Protein AF-A0A7J7C5V8-F1 (afdb_monomer)

Nearest PDB structures (foldseek):
  1m3s-assembly1_B  TM=8.294E-01  e=4.395E-04  Bacillus subtilis
  1m3s-assembly1_A  TM=8.318E-01  e=7.426E-04  Bacillus subtilis
  1viv-assembly1_A  TM=8.324E-01  e=2.120E-03  Bacillus subtilis
  1vim-assembly1_B  TM=8.222E-01  e=6.464E-03  Archaeoglobus fulgidus
  1jeo-assembly1_A  TM=8.105E-01  e=8.403E-03  Methanocaldococcus jannaschii

Mean predicted aligned error: 7.91 Å

Radius of gyration: 16.14 Å; Cα contacts (8 Å, |Δi|>4): 97; chains: 1; bounding box: 29×34×44 Å

Sequence (103 aa):
MRLAHLGISTHFVFDITTSPITSTDLLIALAGPGGFSTVDAICSMARSRGARVLVLTAQPETGTMADDEGTTGEKKSRPLMSMGSLYEGAMFVLFEVVVYQLV

Organism: Tripterygium wilfordii (NCBI:txid458696)

Secondary structure (DSSP, 8-state):
-HHHHTT-----TT-TTPPPP-TT-EEEEE-TTS--HHHHHHHHHHHHTT-EEEEE-S-SS--S---SS--SSS-----SSSTTHHHHHHHHHHHHHHHHHT-

Foldseek 3Di:
DLCVVVVHDDDDVPDPPDDDAALDAEAEAEDAQQEDPVVVVVQVVNVVRNHHYHYDYVHNPRNDPPDPPDDDDDPDDDPPDPDCVVVVVVVVVVVVVVSVVVD

Structure (mmCIF, N/CA/C/O backbone):
data_AF-A0A7J7C5V8-F1
#
_entry.id   AF-A0A7J7C5V8-F1
#
loop_
_atom_site.group_PDB
_atom_site.id
_atom_site.type_symbol
_atom_site.label_atom_id
_atom_site.label_alt_id
_atom_site.label_comp_id
_atom_site.label_asym_id
_atom_site.label_entity_id
_atom_site.label_seq_id
_atom_site.pdbx_PDB_ins_code
_atom_site.Cartn_x
_atom_site.Cartn_y
_atom_site.Cartn_z
_atom_site.occupancy
_atom_site.B_iso_or_equiv
_atom_site.auth_seq_id
_atom_site.auth_comp_id
_atom_site.auth_asym_id
_atom_site.auth_atom_id
_atom_site.pdbx_PDB_model_num
ATOM 1 N N . MET A 1 1 ? 3.250 11.491 3.780 1.00 70.31 1 MET A N 1
ATOM 2 C CA . MET A 1 1 ? 2.964 12.791 4.432 1.00 70.31 1 MET A CA 1
ATOM 3 C C . MET A 1 1 ? 1.934 13.658 3.702 1.00 70.31 1 MET A C 1
ATOM 5 O O . MET A 1 1 ? 1.271 14.436 4.368 1.00 70.31 1 MET A O 1
ATOM 9 N N . ARG A 1 2 ? 1.725 13.532 2.379 1.00 92.38 2 ARG A N 1
ATOM 10 C CA . ARG A 1 2 ? 0.709 14.335 1.660 1.00 92.38 2 ARG A CA 1
ATOM 11 C C . ARG A 1 2 ? -0.719 14.118 2.180 1.00 92.38 2 ARG A C 1
ATOM 13 O O . ARG A 1 2 ? -1.422 15.087 2.415 1.00 92.38 2 ARG A O 1
ATOM 20 N N . LEU A 1 3 ? -1.096 12.870 2.458 1.00 92.94 3 LEU A N 1
ATOM 21 C CA . LEU A 1 3 ? -2.394 12.543 3.064 1.00 92.94 3 LEU A CA 1
ATOM 22 C C . LEU A 1 3 ? -2.554 13.141 4.476 1.00 92.94 3 LEU A C 1
ATOM 24 O O . LEU A 1 3 ? -3.607 13.686 4.787 1.00 92.94 3 LEU A O 1
ATOM 28 N N . ALA A 1 4 ? -1.493 13.137 5.291 1.0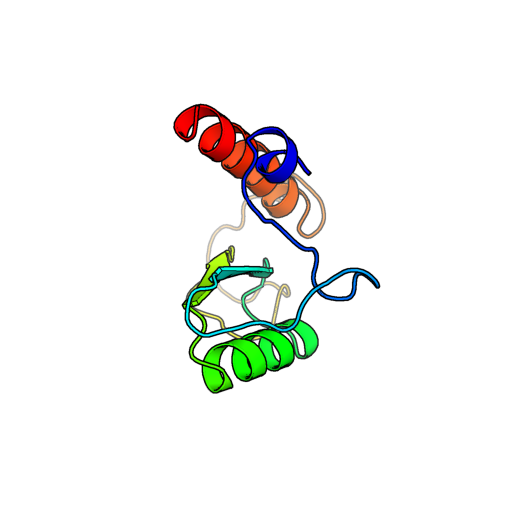0 92.38 4 ALA A N 1
ATOM 29 C CA . ALA A 1 4 ? -1.500 13.794 6.600 1.00 92.38 4 ALA A CA 1
ATOM 30 C C . ALA A 1 4 ? -1.709 15.317 6.491 1.00 92.38 4 ALA A C 1
ATOM 32 O O . ALA A 1 4 ? -2.417 15.895 7.309 1.00 92.38 4 ALA A O 1
ATOM 33 N N . HIS A 1 5 ? -1.162 15.970 5.457 1.00 93.94 5 HIS A N 1
ATOM 34 C CA . HIS A 1 5 ? -1.423 17.395 5.200 1.00 93.94 5 HIS A CA 1
ATOM 35 C C . HIS A 1 5 ? -2.890 17.682 4.834 1.00 93.94 5 HIS A C 1
ATOM 37 O O . HIS A 1 5 ? -3.346 18.801 5.037 1.00 93.94 5 HIS A O 1
ATOM 43 N N . LEU A 1 6 ? -3.630 16.686 4.334 1.00 93.56 6 LEU A N 1
ATOM 44 C CA . LEU A 1 6 ? -5.079 16.765 4.108 1.00 93.56 6 LEU A CA 1
ATOM 45 C C . LEU A 1 6 ? -5.902 16.469 5.377 1.00 93.56 6 LEU A C 1
ATOM 47 O O . LEU A 1 6 ? -7.125 16.402 5.315 1.00 93.56 6 LEU A O 1
ATOM 51 N N . GLY A 1 7 ? -5.255 16.250 6.526 1.00 94.00 7 GLY A N 1
ATOM 52 C CA . GLY A 1 7 ? -5.922 15.879 7.777 1.00 94.00 7 GLY A CA 1
ATOM 53 C C . GLY A 1 7 ? -6.356 14.411 7.848 1.00 94.00 7 GLY A C 1
ATOM 54 O O . GLY A 1 7 ? -7.049 14.024 8.787 1.00 94.00 7 GLY A O 1
ATOM 55 N N . ILE A 1 8 ? -5.949 13.576 6.887 1.00 93.62 8 ILE A N 1
ATOM 56 C CA . ILE A 1 8 ? -6.240 12.139 6.897 1.00 93.62 8 ILE A CA 1
ATOM 57 C C . ILE A 1 8 ? -5.273 11.447 7.867 1.00 93.62 8 ILE A C 1
ATOM 59 O O . ILE A 1 8 ? -4.058 11.636 7.783 1.00 93.62 8 ILE A O 1
ATOM 63 N N . SER A 1 9 ? -5.799 10.612 8.770 1.00 93.62 9 SER A N 1
ATOM 64 C CA . SER A 1 9 ? -4.982 9.790 9.675 1.00 93.62 9 SER A CA 1
ATOM 65 C C . SER A 1 9 ? -4.200 8.751 8.871 1.00 93.62 9 SER A C 1
ATOM 67 O O . SER A 1 9 ? -4.764 7.769 8.391 1.00 93.62 9 SER A O 1
ATOM 69 N N . THR A 1 10 ? -2.899 8.982 8.689 1.00 94.44 10 THR A N 1
ATOM 70 C CA . THR A 1 10 ? -2.019 8.101 7.912 1.00 94.44 10 THR A CA 1
ATOM 71 C C . THR A 1 10 ? -0.738 7.798 8.660 1.00 94.44 10 THR A C 1
ATOM 73 O O . THR A 1 10 ? -0.129 8.707 9.217 1.00 94.44 10 THR A O 1
ATOM 76 N N . HIS A 1 11 ? -0.306 6.541 8.596 1.00 95.00 11 HIS A N 1
ATOM 77 C CA . HIS A 1 11 ? 0.856 6.019 9.313 1.00 95.00 11 HIS A CA 1
ATOM 78 C C . HIS A 1 11 ? 1.760 5.249 8.349 1.00 95.00 11 HIS A C 1
ATOM 80 O O . HIS A 1 11 ? 1.280 4.690 7.360 1.00 95.00 11 HIS A O 1
ATOM 86 N N . PHE A 1 12 ? 3.062 5.210 8.629 1.00 94.00 12 PHE A N 1
ATOM 87 C CA . PHE A 1 12 ? 4.013 4.389 7.880 1.00 94.00 12 PHE A CA 1
ATOM 88 C C . PHE A 1 12 ? 4.274 3.094 8.630 1.00 94.00 12 PHE A C 1
ATOM 90 O O . PHE A 1 12 ? 4.669 3.123 9.787 1.00 94.00 12 PHE A O 1
ATOM 97 N N . VAL A 1 13 ? 4.107 1.949 7.968 1.00 93.19 13 VAL A N 1
ATOM 98 C CA . VAL A 1 13 ? 4.437 0.661 8.588 1.00 93.19 13 VAL A CA 1
ATOM 99 C C . VAL A 1 13 ? 5.888 0.694 9.086 1.00 93.19 13 VAL A C 1
ATOM 101 O O . VAL A 1 13 ? 6.782 1.091 8.344 1.00 93.19 13 VAL A O 1
ATOM 104 N N . PHE A 1 14 ? 6.090 0.278 10.341 1.00 92.44 14 PHE 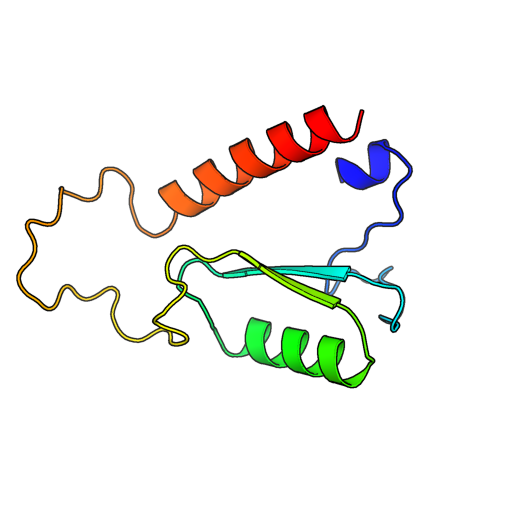A N 1
ATOM 105 C CA . PHE A 1 14 ? 7.355 0.328 11.093 1.00 92.44 14 PHE A CA 1
ATOM 106 C C . PHE A 1 14 ? 7.806 1.697 11.628 1.00 92.44 14 PHE A C 1
ATOM 108 O O . PHE A 1 14 ? 8.866 1.765 12.247 1.00 92.44 14 PHE A O 1
ATOM 115 N N . ASP A 1 15 ? 7.020 2.765 11.483 1.00 94.56 15 ASP A N 1
ATOM 116 C CA . ASP A 1 15 ? 7.290 4.006 12.217 1.00 94.56 15 ASP A CA 1
ATOM 117 C C . ASP A 1 15 ? 6.968 3.825 13.711 1.00 94.56 15 ASP A C 1
ATOM 119 O O . ASP A 1 15 ? 5.957 3.210 14.062 1.00 94.56 15 ASP A O 1
ATOM 123 N N . ILE A 1 16 ? 7.809 4.376 14.592 1.00 94.62 16 ILE A N 1
ATOM 124 C CA . ILE A 1 16 ? 7.687 4.251 16.055 1.00 94.62 16 ILE A CA 1
ATOM 125 C C . ILE A 1 16 ? 6.370 4.808 16.613 1.00 94.62 16 ILE A C 1
ATOM 127 O O . ILE A 1 16 ? 5.957 4.426 17.706 1.00 94.62 16 ILE A O 1
ATOM 131 N N . THR A 1 17 ? 5.719 5.712 15.879 1.00 93.31 17 THR A N 1
ATOM 132 C CA . THR A 1 17 ? 4.446 6.338 16.258 1.00 93.31 17 THR A CA 1
ATOM 133 C C . THR A 1 17 ? 3.224 5.605 15.702 1.00 93.31 17 THR A C 1
ATOM 135 O O . THR A 1 17 ? 2.088 5.966 16.017 1.00 93.31 17 THR A O 1
ATOM 138 N N . THR A 1 18 ? 3.434 4.560 14.897 1.00 93.88 18 THR A N 1
ATOM 139 C CA . THR A 1 18 ? 2.353 3.846 14.216 1.00 93.88 18 THR A CA 1
ATOM 140 C C . THR A 1 18 ? 1.461 3.121 15.205 1.00 93.88 18 THR A C 1
ATOM 142 O O . THR A 1 18 ? 1.888 2.217 15.926 1.00 93.88 18 THR A O 1
ATOM 145 N N . SER A 1 19 ? 0.185 3.495 15.198 1.00 91.25 19 SER A N 1
ATOM 146 C CA . SER A 1 19 ? -0.835 2.812 15.989 1.00 91.25 19 SER A CA 1
ATOM 147 C C . SER A 1 19 ? -1.139 1.410 15.434 1.00 91.25 19 SER A C 1
ATOM 149 O O . SER A 1 19 ? -0.943 1.159 14.242 1.00 91.25 19 SER A O 1
ATOM 151 N N . PRO A 1 20 ? -1.632 0.474 16.267 1.00 93.25 20 PRO A N 1
ATOM 152 C CA . PRO A 1 20 ? -2.016 -0.855 15.803 1.00 93.25 20 PRO A CA 1
ATOM 153 C C . PRO A 1 20 ? -3.111 -0.797 14.731 1.00 93.25 20 PRO A C 1
ATOM 155 O O . PRO A 1 20 ? -4.092 -0.080 14.895 1.00 93.25 20 PRO A O 1
ATOM 158 N N . ILE A 1 21 ? -2.973 -1.608 13.679 1.00 95.50 21 ILE A N 1
ATOM 159 C CA . ILE A 1 21 ? -3.970 -1.700 12.604 1.00 95.50 21 ILE A CA 1
ATOM 160 C C . ILE A 1 21 ? -5.258 -2.392 13.079 1.00 95.50 21 ILE A C 1
ATOM 162 O O . ILE A 1 21 ? -5.213 -3.370 13.839 1.00 95.50 21 ILE A O 1
ATOM 166 N N . THR A 1 22 ? -6.396 -1.891 12.608 1.00 95.44 22 THR A N 1
ATOM 167 C CA . THR A 1 22 ? -7.756 -2.327 12.944 1.00 95.44 22 THR A CA 1
ATOM 168 C C . THR A 1 22 ? -8.593 -2.594 11.686 1.00 95.44 22 THR A C 1
ATOM 170 O O . THR A 1 22 ? -8.168 -2.313 10.566 1.00 95.44 22 THR A O 1
ATOM 173 N N . SER A 1 23 ? -9.806 -3.130 11.846 1.00 96.00 23 SER A N 1
ATOM 174 C CA . SER A 1 23 ? -10.686 -3.479 10.721 1.00 96.00 23 SER A CA 1
ATOM 175 C C . SER A 1 23 ? -11.246 -2.283 9.945 1.00 96.00 23 SER A C 1
ATOM 177 O O . SER A 1 23 ? -11.716 -2.444 8.819 1.00 96.00 23 SER A O 1
ATOM 179 N N . THR A 1 24 ? -11.189 -1.076 10.509 1.00 95.75 24 THR A N 1
ATOM 180 C CA . THR A 1 24 ? -11.600 0.154 9.817 1.00 95.75 24 THR A CA 1
ATOM 181 C C . THR A 1 24 ? -10.516 0.704 8.894 1.00 95.75 24 THR A C 1
ATOM 183 O O . THR A 1 24 ? -10.798 1.555 8.046 1.00 95.75 24 THR A O 1
ATOM 186 N N . ASP A 1 25 ? -9.289 0.203 9.025 1.00 96.56 25 ASP A N 1
ATOM 187 C CA . ASP A 1 25 ? -8.122 0.767 8.366 1.00 96.56 25 ASP A CA 1
ATOM 188 C C . ASP A 1 25 ? -7.903 0.191 6.961 1.00 96.56 25 ASP A C 1
ATOM 190 O O . ASP A 1 25 ? -8.444 -0.850 6.566 1.00 96.56 25 ASP A O 1
ATOM 194 N N . LEU A 1 26 ? -7.085 0.907 6.190 1.00 95.62 26 LEU A N 1
ATOM 195 C CA . LEU A 1 26 ? -6.592 0.490 4.884 1.00 95.62 26 LEU A CA 1
ATOM 196 C C . LEU A 1 26 ? -5.062 0.441 4.922 1.00 95.62 26 LEU A C 1
ATOM 198 O O . LEU A 1 26 ? -4.408 1.462 5.123 1.00 95.62 26 LEU A O 1
ATOM 202 N N . LEU A 1 27 ? -4.497 -0.737 4.664 1.00 95.50 27 LEU A N 1
ATOM 203 C CA . LEU A 1 27 ? -3.083 -0.902 4.351 1.00 95.50 27 LEU A CA 1
ATOM 204 C C . LEU A 1 27 ? -2.878 -0.725 2.843 1.00 95.50 27 LEU A C 1
ATOM 206 O O . LEU A 1 27 ? -3.486 -1.446 2.052 1.00 95.50 27 LEU A O 1
ATOM 210 N N . ILE A 1 28 ? -1.984 0.183 2.457 1.00 93.88 28 ILE A N 1
ATOM 211 C CA . ILE A 1 28 ? -1.526 0.341 1.072 1.00 93.88 28 ILE A CA 1
ATOM 212 C C . ILE A 1 28 ? -0.084 -0.159 0.993 1.00 93.88 28 ILE A C 1
ATOM 214 O O . ILE A 1 28 ? 0.797 0.394 1.650 1.00 93.88 28 ILE A O 1
ATOM 218 N N . ALA A 1 29 ? 0.155 -1.198 0.197 1.00 92.69 29 ALA A N 1
ATOM 219 C CA . ALA A 1 29 ? 1.478 -1.754 -0.051 1.00 92.69 29 ALA A CA 1
ATOM 220 C C . ALA A 1 29 ? 1.868 -1.567 -1.521 1.00 92.69 29 ALA A C 1
ATOM 222 O O . ALA A 1 29 ? 1.063 -1.790 -2.425 1.00 92.69 29 ALA A O 1
ATOM 223 N N . LEU A 1 30 ? 3.117 -1.167 -1.755 1.00 89.88 30 LEU A N 1
ATOM 224 C CA . LEU A 1 30 ? 3.694 -1.042 -3.089 1.00 89.88 30 LEU A CA 1
ATOM 225 C C . LEU A 1 30 ? 4.669 -2.191 -3.297 1.00 89.88 30 LEU A C 1
ATOM 227 O O . LEU A 1 30 ? 5.672 -2.285 -2.592 1.00 89.88 30 LEU A O 1
ATOM 231 N N . ALA A 1 31 ? 4.387 -3.041 -4.274 1.00 89.50 31 ALA A N 1
ATOM 232 C CA . ALA A 1 31 ? 5.238 -4.166 -4.614 1.00 89.50 31 ALA A CA 1
ATOM 233 C C . ALA A 1 31 ? 5.298 -4.302 -6.135 1.00 89.50 31 ALA A C 1
ATOM 235 O O . ALA A 1 31 ? 4.462 -4.966 -6.739 1.00 89.50 31 ALA A O 1
ATOM 236 N N . GLY A 1 32 ? 6.304 -3.679 -6.759 1.00 83.06 32 GLY A N 1
ATOM 237 C CA . GLY A 1 32 ? 6.532 -3.757 -8.209 1.00 83.06 32 GLY A CA 1
ATOM 238 C C . GLY A 1 32 ? 6.399 -5.181 -8.776 1.00 83.06 32 GLY A C 1
ATOM 239 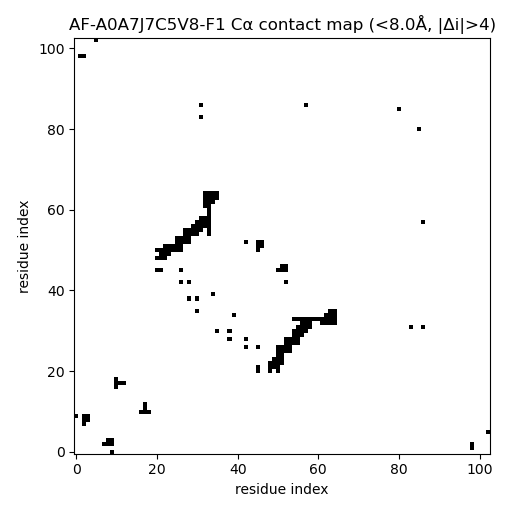O O . GLY A 1 32 ? 5.543 -5.383 -9.632 1.00 83.06 32 GLY A O 1
ATOM 240 N N . PRO A 1 33 ? 7.137 -6.173 -8.246 1.00 76.50 33 PRO A N 1
ATOM 241 C CA . PRO A 1 33 ? 7.073 -7.571 -8.690 1.00 76.50 33 PRO A CA 1
ATOM 242 C C . PRO A 1 33 ? 5.926 -8.392 -8.065 1.00 76.50 33 PRO A C 1
ATOM 244 O O . PRO A 1 33 ? 5.907 -9.606 -8.188 1.00 76.50 33 PRO A O 1
ATOM 247 N N . GLY A 1 34 ? 4.991 -7.767 -7.345 1.00 70.06 34 GLY A N 1
ATOM 248 C CA . GLY A 1 34 ? 3.794 -8.435 -6.814 1.00 70.06 34 GLY A CA 1
ATOM 249 C C . GLY A 1 34 ? 3.908 -8.808 -5.343 1.00 70.06 34 GLY A C 1
ATOM 250 O O . GLY A 1 34 ? 3.154 -8.283 -4.525 1.00 70.06 34 GLY A O 1
ATOM 251 N N . GLY A 1 35 ? 4.868 -9.661 -4.986 1.00 71.38 35 GLY A N 1
ATOM 252 C CA . GLY A 1 35 ? 5.003 -10.170 -3.617 1.00 71.38 35 GLY A CA 1
ATOM 253 C C . GLY A 1 35 ? 6.447 -10.439 -3.225 1.00 71.38 35 GLY A C 1
ATOM 254 O O . GLY A 1 35 ? 7.212 -11.003 -3.998 1.00 71.38 35 GLY A O 1
ATOM 255 N N . PHE A 1 36 ? 6.824 -10.033 -2.015 1.00 78.69 36 PHE A N 1
ATOM 256 C CA . PHE A 1 36 ? 8.065 -10.439 -1.357 1.00 78.69 36 PHE A CA 1
ATOM 257 C C . PHE A 1 36 ? 7.805 -10.594 0.143 1.00 78.69 36 PHE A C 1
ATOM 259 O O . PHE A 1 36 ? 6.940 -9.916 0.703 1.00 78.69 36 PHE A O 1
ATOM 266 N N . SER A 1 37 ? 8.567 -11.477 0.794 1.00 87.38 37 SER A N 1
ATOM 267 C CA . SER A 1 37 ? 8.263 -12.047 2.120 1.00 87.38 37 SER A CA 1
ATOM 268 C C . SER A 1 37 ? 7.816 -11.033 3.179 1.00 87.38 37 SER A C 1
ATOM 270 O O . SER A 1 37 ? 6.878 -11.293 3.931 1.00 87.38 37 SER A O 1
ATOM 272 N N . THR A 1 38 ? 8.444 -9.859 3.219 1.00 90.25 38 THR A N 1
ATOM 273 C CA . THR A 1 38 ? 8.079 -8.774 4.135 1.00 90.25 38 THR A CA 1
ATOM 274 C C . THR A 1 38 ? 6.676 -8.228 3.864 1.00 90.25 38 THR A C 1
ATOM 276 O O . THR A 1 38 ? 5.874 -8.110 4.790 1.00 90.25 38 THR A O 1
ATOM 279 N N . VAL A 1 39 ? 6.353 -7.905 2.608 1.00 90.19 39 VAL A N 1
ATOM 280 C CA . VAL A 1 39 ? 5.035 -7.372 2.227 1.00 90.19 39 VAL A CA 1
ATOM 281 C C . VAL A 1 39 ? 3.957 -8.422 2.442 1.00 90.19 39 VAL A C 1
ATOM 283 O O . VAL A 1 39 ? 2.902 -8.096 2.985 1.00 90.19 39 VAL A O 1
ATOM 286 N N . ASP A 1 40 ? 4.236 -9.682 2.114 1.00 90.44 40 ASP A N 1
ATOM 287 C CA . ASP A 1 40 ? 3.279 -10.774 2.297 1.00 90.44 40 ASP A CA 1
ATOM 288 C C . ASP A 1 40 ? 2.954 -11.001 3.775 1.00 90.44 40 ASP A C 1
ATOM 290 O O . ASP A 1 40 ? 1.783 -11.166 4.140 1.00 90.44 40 ASP A O 1
ATOM 294 N N . ALA A 1 41 ? 3.967 -10.943 4.645 1.00 93.50 41 ALA A N 1
ATOM 295 C CA . ALA A 1 41 ? 3.792 -11.047 6.089 1.00 93.50 41 ALA A CA 1
ATOM 296 C C . ALA A 1 41 ? 2.950 -9.885 6.641 1.00 93.50 41 ALA A C 1
ATOM 298 O O . ALA A 1 41 ? 1.987 -10.114 7.377 1.00 93.50 41 ALA A O 1
ATOM 299 N N . ILE A 1 42 ? 3.253 -8.645 6.243 1.00 94.06 42 ILE A N 1
ATOM 300 C CA . ILE A 1 42 ? 2.507 -7.454 6.681 1.00 94.06 42 ILE A CA 1
ATOM 301 C C . ILE A 1 42 ? 1.059 -7.509 6.183 1.00 94.06 42 ILE A C 1
ATOM 303 O O . ILE A 1 42 ? 0.130 -7.289 6.960 1.00 94.06 42 ILE A O 1
ATOM 307 N N . CYS A 1 43 ? 0.844 -7.850 4.911 1.00 93.38 43 CYS A N 1
ATOM 308 C CA . CYS A 1 43 ? -0.492 -7.959 4.330 1.00 93.38 43 CYS A CA 1
ATOM 309 C C . CYS A 1 43 ? -1.311 -9.062 5.007 1.00 93.38 43 CYS A C 1
ATOM 311 O O . CYS A 1 43 ? -2.500 -8.879 5.268 1.00 93.38 43 CYS A O 1
ATOM 313 N N . SER A 1 44 ? -0.688 -10.196 5.330 1.00 94.38 44 SER A N 1
ATOM 314 C CA . SER A 1 44 ? -1.348 -11.295 6.042 1.00 94.38 44 SER A CA 1
ATOM 315 C C . SER A 1 44 ? -1.724 -10.905 7.473 1.00 94.38 44 SER A C 1
ATOM 317 O O . SER A 1 44 ? -2.826 -11.219 7.916 1.00 94.38 44 SER A O 1
ATOM 319 N N . MET A 1 45 ? -0.870 -10.144 8.164 1.00 94.75 45 MET A N 1
ATOM 320 C CA . MET A 1 45 ? -1.174 -9.583 9.484 1.00 94.75 45 MET A CA 1
ATOM 321 C C . MET A 1 45 ? -2.279 -8.521 9.451 1.00 94.75 45 MET A C 1
ATOM 323 O O . MET A 1 45 ? -3.119 -8.475 10.346 1.00 94.75 45 MET A O 1
ATOM 327 N N . ALA A 1 46 ? -2.313 -7.675 8.422 1.00 95.00 46 ALA A N 1
ATOM 328 C CA . ALA A 1 46 ? -3.386 -6.702 8.241 1.00 95.00 46 ALA A CA 1
ATOM 329 C C . ALA A 1 46 ? -4.732 -7.401 7.990 1.00 95.00 46 ALA A C 1
ATOM 331 O O . ALA A 1 46 ? -5.727 -7.089 8.647 1.00 95.00 46 ALA A O 1
ATOM 332 N N . ARG A 1 47 ? -4.744 -8.413 7.111 1.00 95.06 47 ARG A N 1
ATOM 333 C CA . ARG A 1 47 ? -5.934 -9.231 6.830 1.00 95.06 47 ARG A CA 1
ATOM 334 C C . ARG A 1 47 ? -6.423 -9.995 8.058 1.00 95.06 47 ARG A C 1
ATOM 336 O O . ARG A 1 47 ? -7.625 -10.027 8.295 1.00 95.06 47 ARG A O 1
ATOM 343 N N . SER A 1 48 ? -5.525 -10.569 8.863 1.00 96.31 48 SER A N 1
ATOM 344 C CA . SER A 1 48 ? -5.917 -11.292 10.084 1.00 96.31 48 SER A CA 1
ATOM 345 C C . SER A 1 48 ? -6.560 -10.383 11.138 1.00 96.31 48 SER A C 1
ATOM 347 O O . SER A 1 48 ? -7.346 -10.855 11.955 1.00 96.31 48 SER A O 1
ATOM 349 N N . ARG A 1 49 ? -6.291 -9.072 11.082 1.00 95.88 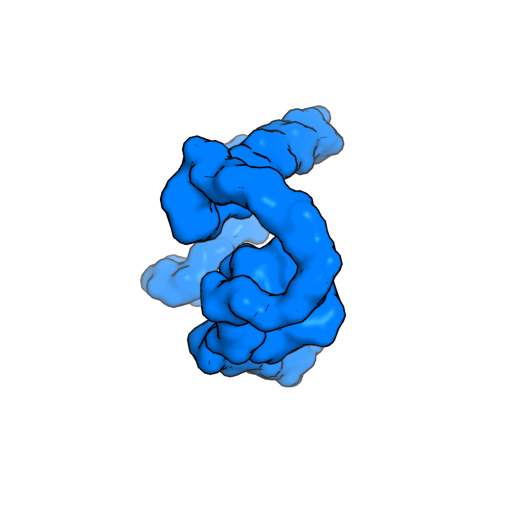49 ARG A N 1
ATOM 350 C CA . ARG A 1 49 ? -6.951 -8.041 11.900 1.00 95.88 49 ARG A CA 1
ATOM 351 C C . ARG A 1 49 ? -8.193 -7.425 11.247 1.00 95.88 49 ARG A C 1
ATOM 353 O O . ARG A 1 49 ? -8.777 -6.497 11.801 1.00 95.88 49 ARG A O 1
ATOM 360 N N . GLY A 1 50 ? -8.611 -7.943 10.093 1.00 94.38 50 GLY A N 1
ATOM 361 C CA . GLY A 1 50 ? -9.802 -7.502 9.369 1.00 94.38 50 GLY A CA 1
ATOM 362 C C . GLY A 1 50 ? -9.635 -6.185 8.612 1.00 94.38 50 GLY A C 1
ATOM 363 O O . GLY A 1 50 ? -10.632 -5.634 8.155 1.00 94.38 50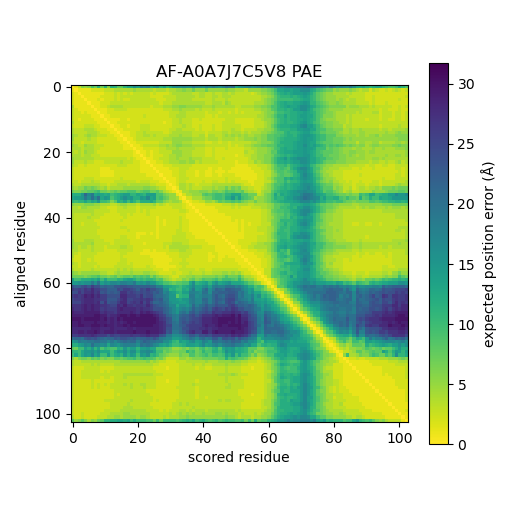 GLY A O 1
ATOM 364 N N . ALA A 1 51 ? -8.411 -5.664 8.491 1.00 96.50 51 ALA A N 1
ATOM 365 C CA . ALA A 1 51 ? -8.147 -4.444 7.740 1.00 96.50 51 ALA A CA 1
ATOM 366 C C . ALA A 1 51 ? -8.266 -4.692 6.233 1.00 96.50 51 ALA A C 1
ATOM 368 O O . ALA A 1 51 ? -8.006 -5.795 5.736 1.00 96.50 51 ALA A O 1
ATOM 369 N N . ARG A 1 52 ? -8.598 -3.642 5.480 1.00 96.94 52 ARG A N 1
ATOM 370 C CA . ARG A 1 52 ? -8.554 -3.695 4.014 1.00 96.94 52 ARG A CA 1
ATOM 371 C C . ARG A 1 52 ? -7.104 -3.600 3.552 1.00 96.94 52 ARG A C 1
ATOM 373 O O . ARG A 1 52 ? -6.320 -2.847 4.123 1.00 96.94 52 ARG A O 1
ATOM 380 N N . VAL A 1 53 ? -6.751 -4.341 2.505 1.00 94.31 53 VAL A N 1
ATOM 381 C CA . VAL A 1 53 ? -5.397 -4.340 1.936 1.00 94.31 53 VAL A CA 1
ATOM 382 C C . VAL A 1 53 ? -5.474 -4.025 0.449 1.00 94.31 53 VAL A C 1
ATOM 384 O O . VAL A 1 53 ? -6.14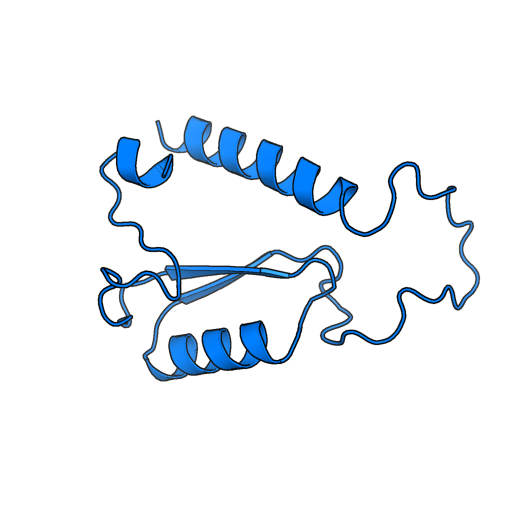3 -4.735 -0.297 1.00 94.31 53 VAL A O 1
ATOM 387 N N . LEU A 1 54 ? -4.774 -2.972 0.033 1.00 93.00 54 LEU A N 1
ATOM 388 C CA . LEU A 1 54 ? -4.548 -2.601 -1.358 1.00 93.00 54 LEU A CA 1
ATOM 389 C C . LEU A 1 54 ? -3.072 -2.829 -1.684 1.00 93.00 54 LEU A C 1
ATOM 391 O O . LEU A 1 54 ? -2.204 -2.169 -1.114 1.00 93.00 54 LEU A O 1
ATOM 395 N N . VAL A 1 55 ? -2.795 -3.743 -2.611 1.00 91.19 55 VAL A N 1
ATOM 396 C CA . VAL A 1 55 ? -1.451 -3.940 -3.162 1.00 91.19 55 VAL A CA 1
ATOM 397 C C . VAL A 1 55 ? -1.425 -3.339 -4.557 1.00 91.19 55 VAL A C 1
ATOM 399 O O . VAL A 1 55 ? -2.199 -3.745 -5.421 1.00 91.19 55 VAL A O 1
ATOM 402 N N . LEU A 1 56 ? -0.550 -2.362 -4.772 1.00 89.94 56 LEU A N 1
ATOM 403 C CA . LEU A 1 56 ? -0.246 -1.858 -6.105 1.00 89.94 56 LEU A CA 1
ATOM 404 C C . LEU A 1 56 ? 1.000 -2.581 -6.602 1.00 89.94 56 LEU A C 1
ATOM 406 O O . LEU A 1 56 ? 2.004 -2.666 -5.892 1.00 89.94 56 LEU A O 1
ATOM 410 N N . THR A 1 57 ? 0.905 -3.134 -7.806 1.00 89.94 57 THR A N 1
ATOM 411 C CA . THR A 1 57 ? 1.958 -3.934 -8.421 1.00 89.94 57 THR A CA 1
ATOM 412 C C . THR A 1 57 ? 1.997 -3.713 -9.927 1.00 89.94 57 THR A C 1
ATOM 414 O O . THR A 1 57 ? 0.972 -3.422 -10.542 1.00 89.94 57 THR A O 1
ATOM 417 N N . ALA A 1 58 ? 3.185 -3.838 -10.522 1.00 84.94 58 ALA A N 1
ATOM 418 C CA . ALA A 1 58 ? 3.345 -3.879 -11.972 1.00 84.94 58 ALA A CA 1
ATOM 419 C C . ALA A 1 58 ? 3.012 -5.265 -12.549 1.00 84.94 58 ALA A C 1
ATOM 421 O O . ALA A 1 58 ? 2.831 -5.392 -13.758 1.00 84.94 58 ALA A O 1
ATOM 422 N N . GLN A 1 59 ? 2.938 -6.290 -11.697 1.00 83.44 59 GLN A N 1
ATOM 423 C CA . GLN A 1 59 ? 2.776 -7.681 -12.086 1.00 83.44 59 GLN A CA 1
ATOM 424 C C . GLN A 1 59 ? 1.630 -8.344 -11.292 1.00 83.44 59 GLN A C 1
ATOM 426 O O . GLN A 1 59 ? 1.869 -9.033 -10.302 1.00 83.44 59 GLN A O 1
ATOM 431 N N . PRO A 1 60 ? 0.362 -8.122 -11.688 1.00 69.69 60 PRO A N 1
ATOM 432 C CA . PRO A 1 60 ? -0.799 -8.601 -10.931 1.00 69.69 60 PRO A CA 1
ATOM 433 C C . PRO A 1 60 ? -0.968 -10.129 -10.940 1.00 69.69 60 PRO A C 1
ATOM 435 O O . PRO A 1 60 ? -1.548 -10.674 -10.006 1.00 69.69 60 PRO A O 1
ATOM 438 N N . GLU A 1 61 ? -0.456 -10.815 -11.966 1.00 66.25 61 GLU A N 1
ATOM 439 C CA . GLU A 1 61 ? -0.632 -12.264 -12.158 1.00 66.25 61 GLU A CA 1
ATOM 440 C C . GLU A 1 61 ? 0.524 -13.100 -11.575 1.00 66.25 61 GLU A C 1
ATOM 442 O O . GLU A 1 61 ? 0.344 -14.267 -11.228 1.00 66.25 61 GLU A O 1
ATOM 447 N N . THR A 1 62 ? 1.719 -12.520 -11.437 1.00 57.53 62 THR A N 1
ATOM 448 C CA . THR A 1 62 ? 2.916 -13.195 -10.918 1.00 57.53 62 THR A CA 1
ATOM 449 C C . THR A 1 62 ? 3.172 -12.746 -9.483 1.00 57.53 62 THR A C 1
ATOM 451 O O . THR A 1 62 ? 3.953 -11.847 -9.208 1.00 57.53 62 THR A O 1
ATOM 454 N N . GLY A 1 63 ? 2.500 -13.386 -8.524 1.00 50.22 63 GLY A N 1
ATOM 455 C CA . GLY A 1 63 ? 2.667 -13.132 -7.084 1.00 50.22 63 GLY A CA 1
ATOM 456 C C . GLY A 1 63 ? 4.009 -13.588 -6.489 1.00 50.22 63 GLY A C 1
ATOM 457 O O . GLY A 1 63 ? 4.065 -13.936 -5.313 1.00 50.22 63 GLY A O 1
ATOM 458 N N . THR A 1 64 ? 5.081 -13.645 -7.277 1.00 41.12 64 THR A N 1
ATOM 459 C CA . THR A 1 64 ? 6.380 -14.182 -6.863 1.00 41.12 64 THR A CA 1
ATOM 460 C C . THR A 1 64 ? 7.516 -13.428 -7.537 1.00 41.12 64 THR A C 1
ATOM 462 O O . THR A 1 64 ? 7.480 -13.233 -8.746 1.00 41.12 64 THR A O 1
ATOM 465 N N . MET A 1 65 ? 8.568 -13.130 -6.762 1.00 45.53 65 MET A N 1
ATOM 466 C CA . MET A 1 65 ? 9.897 -12.630 -7.182 1.00 45.53 65 MET A CA 1
ATOM 467 C C . MET A 1 65 ? 10.654 -13.556 -8.162 1.00 45.53 65 MET A C 1
ATOM 469 O O . MET A 1 65 ? 11.882 -13.524 -8.216 1.00 45.53 65 MET A O 1
ATOM 473 N N . ALA A 1 66 ? 9.962 -14.424 -8.892 1.00 39.56 66 ALA A N 1
ATOM 474 C CA . ALA A 1 66 ? 10.571 -15.287 -9.881 1.00 39.56 66 ALA A CA 1
ATOM 475 C C . ALA A 1 66 ? 10.573 -14.552 -11.226 1.00 39.56 66 ALA A C 1
ATOM 477 O O . ALA A 1 66 ? 9.553 -14.446 -11.899 1.00 39.56 66 ALA A O 1
ATOM 478 N N . ASP A 1 67 ? 11.762 -14.066 -11.562 1.00 42.69 67 ASP A N 1
ATOM 479 C CA . ASP A 1 67 ? 12.234 -13.773 -12.911 1.00 42.69 67 ASP A CA 1
ATOM 480 C C . ASP A 1 67 ? 11.865 -12.409 -13.516 1.00 42.69 67 ASP A C 1
ATOM 482 O O . ASP A 1 67 ? 11.150 -12.279 -14.507 1.00 42.69 67 ASP A O 1
ATOM 486 N N . ASP A 1 68 ? 12.581 -11.386 -13.038 1.0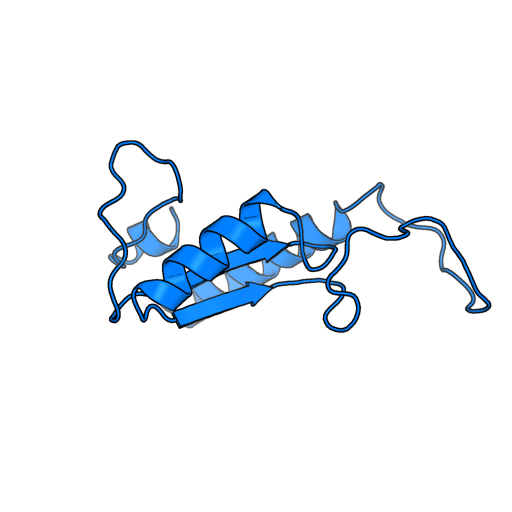0 46.22 68 ASP A N 1
ATOM 487 C CA . ASP A 1 68 ? 13.087 -10.325 -13.925 1.00 46.22 68 ASP A CA 1
ATOM 488 C C . ASP A 1 68 ? 14.196 -10.836 -14.885 1.00 46.22 68 ASP A C 1
ATOM 490 O O . ASP A 1 68 ? 14.797 -10.054 -15.626 1.00 46.22 68 ASP A O 1
ATOM 494 N N . GLU A 1 69 ? 14.458 -12.147 -14.949 1.00 44.72 69 GLU A N 1
ATOM 495 C CA . GLU A 1 69 ? 15.202 -12.742 -16.057 1.00 44.72 69 GLU A CA 1
ATOM 496 C C . GLU A 1 69 ? 14.253 -13.032 -17.222 1.00 44.72 69 GLU A C 1
ATOM 498 O O . GLU A 1 69 ? 13.305 -13.808 -17.142 1.00 44.72 69 GLU A O 1
ATOM 503 N N . GLY A 1 70 ? 14.498 -12.356 -18.343 1.00 48.72 70 GLY A N 1
ATOM 504 C CA . GLY A 1 70 ? 13.717 -12.503 -19.561 1.00 48.72 70 GLY A CA 1
ATOM 505 C C . GLY A 1 70 ? 13.631 -13.943 -20.064 1.00 48.72 70 GLY A C 1
ATOM 506 O O . GLY A 1 70 ? 14.484 -14.398 -20.814 1.00 48.72 70 GLY A O 1
ATOM 507 N N . THR A 1 71 ? 12.511 -14.588 -19.779 1.00 43.69 71 THR A N 1
ATOM 508 C CA . THR A 1 71 ? 11.962 -15.719 -20.529 1.00 43.69 71 THR A CA 1
ATOM 509 C C . THR A 1 71 ? 10.485 -15.343 -20.743 1.00 43.69 71 THR A C 1
ATOM 511 O O . THR A 1 71 ? 9.823 -14.900 -19.821 1.00 43.69 71 THR A O 1
ATOM 514 N N . THR A 1 72 ? 9.855 -15.290 -21.913 1.00 42.22 72 THR A N 1
ATOM 515 C CA . THR A 1 72 ? 10.038 -15.945 -23.201 1.00 42.22 72 THR A CA 1
ATOM 516 C C . THR A 1 72 ? 9.271 -15.101 -24.242 1.00 42.22 72 THR A C 1
ATOM 518 O O . THR A 1 72 ? 8.130 -14.721 -24.004 1.00 42.22 72 THR A O 1
ATOM 521 N N . GLY A 1 73 ? 9.859 -14.814 -25.406 1.00 43.31 73 GLY A N 1
ATOM 522 C CA . GLY A 1 73 ? 9.098 -14.675 -26.663 1.00 43.31 73 GLY A CA 1
ATOM 523 C C . GLY A 1 73 ? 8.446 -13.341 -27.065 1.00 43.31 73 GLY A C 1
ATOM 524 O O . GLY A 1 73 ? 8.131 -13.204 -28.245 1.00 43.31 73 GLY A O 1
ATOM 525 N N . GLU A 1 74 ? 8.283 -12.341 -26.197 1.00 44.44 74 GLU A N 1
ATOM 526 C CA . GLU A 1 74 ? 7.739 -11.036 -26.620 1.00 44.44 74 GLU A CA 1
ATOM 527 C C . GLU A 1 74 ? 8.846 -9.994 -26.800 1.00 44.44 74 GLU A C 1
ATOM 529 O O . GLU A 1 74 ? 9.799 -9.941 -26.023 1.00 44.44 74 GLU A O 1
ATOM 534 N N . LYS A 1 75 ? 8.749 -9.175 -27.860 1.00 45.62 75 LYS A N 1
ATOM 535 C CA . LYS A 1 75 ? 9.701 -8.103 -28.200 1.00 45.62 75 LYS A CA 1
ATOM 536 C C . LYS A 1 75 ? 9.844 -7.124 -27.024 1.00 45.62 75 LYS A C 1
ATOM 538 O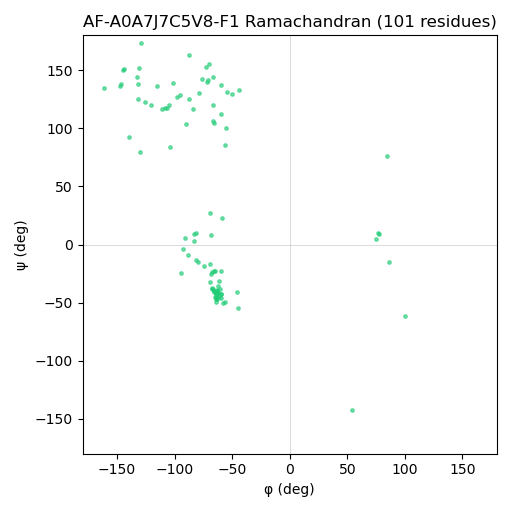 O . LYS A 1 75 ? 9.167 -6.099 -26.989 1.00 45.62 75 LYS A O 1
ATOM 543 N N . LYS A 1 76 ? 10.732 -7.416 -26.067 1.00 50.66 76 LYS A N 1
ATOM 544 C CA . LYS A 1 76 ? 11.010 -6.528 -24.938 1.00 50.66 76 LYS A CA 1
ATOM 545 C C . LYS A 1 76 ? 11.674 -5.267 -25.482 1.00 50.66 76 LYS A C 1
ATOM 547 O O . LYS A 1 76 ? 12.833 -5.277 -25.898 1.00 50.66 76 LYS A O 1
ATOM 552 N N . SER A 1 77 ? 10.903 -4.178 -25.498 1.00 57.66 77 SER A N 1
ATOM 553 C CA . SER A 1 77 ? 11.442 -2.823 -25.545 1.00 57.66 77 SER A CA 1
ATOM 554 C C . SER A 1 77 ? 12.606 -2.751 -24.565 1.00 57.66 77 SER A C 1
ATOM 556 O O . SER A 1 77 ? 12.491 -3.224 -23.433 1.00 57.66 77 SER A O 1
ATOM 558 N N . ARG A 1 78 ? 13.733 -2.187 -25.004 1.00 59.41 78 ARG A N 1
ATOM 559 C CA . ARG A 1 78 ? 14.883 -1.961 -24.125 1.00 59.41 78 ARG A CA 1
ATOM 560 C C . ARG A 1 78 ? 14.383 -1.245 -22.864 1.00 59.41 78 ARG A C 1
ATOM 562 O O . ARG A 1 78 ? 13.660 -0.256 -23.023 1.00 59.41 78 ARG A O 1
ATOM 569 N N . PRO A 1 79 ? 14.709 -1.724 -21.651 1.00 62.25 79 PRO A N 1
ATOM 570 C CA . PRO A 1 79 ? 14.312 -1.027 -20.438 1.00 62.25 79 PRO A CA 1
ATOM 571 C C . PRO A 1 79 ? 14.922 0.378 -20.483 1.00 62.25 79 PRO A C 1
ATOM 573 O O . PRO A 1 79 ? 16.140 0.538 -20.489 1.00 62.25 79 PRO A O 1
ATOM 576 N N . LEU A 1 80 ? 14.060 1.391 -20.616 1.00 68.94 80 LEU A N 1
ATOM 577 C CA . LEU A 1 80 ? 14.451 2.806 -20.702 1.00 68.94 80 LEU A CA 1
ATOM 578 C C . LEU A 1 80 ? 15.038 3.307 -19.379 1.00 68.94 80 LEU A C 1
ATOM 580 O O . LEU A 1 80 ? 15.796 4.271 -19.358 1.00 68.94 80 LEU A O 1
ATOM 584 N N . MET A 1 81 ? 14.675 2.644 -18.282 1.00 74.88 81 MET A N 1
ATOM 585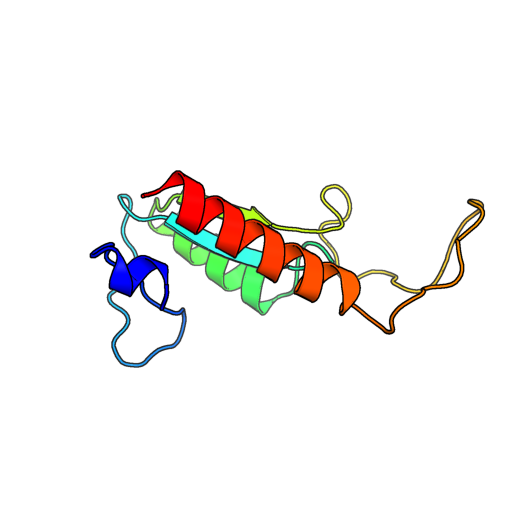 C CA . MET A 1 81 ? 15.137 2.926 -16.934 1.00 74.88 81 MET A CA 1
ATOM 586 C C . MET A 1 81 ? 15.556 1.613 -16.279 1.00 74.88 81 MET A C 1
ATOM 588 O O . MET A 1 81 ? 14.958 0.567 -16.531 1.00 74.88 81 MET A O 1
ATOM 592 N N . SER A 1 82 ? 16.603 1.668 -15.463 1.00 77.62 82 SER A N 1
ATOM 593 C CA . SER A 1 82 ? 17.098 0.516 -14.715 1.00 77.62 82 SER A CA 1
ATOM 594 C C . SER A 1 82 ? 16.092 0.060 -13.656 1.00 77.62 82 SER A C 1
ATOM 596 O O . SER A 1 82 ? 15.496 0.900 -12.982 1.00 77.62 82 SER A O 1
ATOM 598 N N . MET A 1 83 ? 15.998 -1.256 -13.435 1.00 80.75 83 MET A N 1
ATOM 599 C CA . MET A 1 83 ? 15.241 -1.855 -12.325 1.00 80.75 83 MET A CA 1
ATOM 600 C C . MET A 1 83 ? 13.773 -1.373 -12.280 1.00 80.75 83 MET A C 1
ATOM 602 O O . MET A 1 83 ? 13.133 -1.183 -13.313 1.00 80.75 83 MET A O 1
ATOM 606 N N . GLY A 1 84 ? 13.233 -1.166 -11.077 1.00 80.62 84 GLY A N 1
ATOM 607 C CA . GLY A 1 84 ? 11.875 -0.687 -10.835 1.00 80.62 84 GLY A CA 1
ATOM 608 C C . GLY A 1 84 ? 11.687 0.830 -10.940 1.00 80.62 84 GLY A C 1
ATOM 609 O O . GLY A 1 84 ? 10.616 1.308 -10.579 1.00 80.62 84 GLY A O 1
ATOM 610 N N . SER A 1 85 ? 12.661 1.610 -11.431 1.00 85.88 85 SER A N 1
ATOM 611 C CA . SER A 1 85 ? 12.569 3.082 -11.396 1.00 85.88 85 SER A CA 1
ATOM 612 C C . SER A 1 85 ? 11.384 3.645 -12.189 1.00 85.88 85 SER A C 1
ATOM 614 O O . SER A 1 85 ? 10.803 4.654 -11.795 1.00 85.88 85 SER A O 1
ATOM 616 N N . LEU A 1 86 ? 10.976 2.983 -13.279 1.00 88.75 86 LEU A N 1
ATOM 617 C CA . LEU A 1 86 ? 9.759 3.362 -14.005 1.00 88.75 86 LEU A CA 1
ATOM 618 C C . LEU A 1 86 ? 8.505 3.171 -13.139 1.00 88.75 86 LEU A C 1
ATOM 620 O O . LEU A 1 86 ? 7.633 4.035 -13.119 1.00 88.75 86 LEU A O 1
ATOM 624 N N . TYR A 1 87 ? 8.425 2.051 -12.418 1.00 88.00 87 TYR A N 1
ATOM 625 C CA . TYR A 1 87 ? 7.322 1.759 -11.506 1.00 88.00 87 TYR A CA 1
ATOM 626 C C . TYR A 1 87 ? 7.279 2.773 -10.358 1.00 88.00 87 TYR A C 1
ATOM 628 O O . TYR A 1 87 ? 6.230 3.351 -10.090 1.00 88.00 87 TYR A O 1
ATOM 636 N N . GLU A 1 88 ? 8.421 3.060 -9.735 1.00 90.19 88 GLU A N 1
ATOM 637 C CA . GLU A 1 88 ? 8.533 4.056 -8.663 1.00 90.19 88 GLU A CA 1
ATOM 638 C C . GLU A 1 88 ? 8.102 5.453 -9.136 1.00 90.19 88 GLU A C 1
ATOM 640 O O . GLU A 1 88 ? 7.296 6.113 -8.475 1.00 90.19 88 GLU A O 1
ATOM 645 N N . GLY A 1 89 ? 8.572 5.880 -10.314 1.00 91.00 89 GLY A N 1
ATOM 646 C CA . GLY A 1 89 ? 8.180 7.152 -10.920 1.00 91.00 89 GLY A CA 1
ATOM 647 C C . GLY A 1 89 ? 6.688 7.214 -11.260 1.00 91.00 89 GLY A C 1
ATOM 648 O O . GLY A 1 89 ? 6.032 8.220 -10.987 1.00 91.00 89 GLY A O 1
ATOM 649 N N . ALA A 1 90 ? 6.122 6.128 -11.792 1.00 91.81 90 ALA A N 1
ATOM 650 C CA . ALA A 1 90 ? 4.691 6.035 -12.067 1.00 91.81 90 ALA A CA 1
ATOM 651 C C . ALA A 1 90 ? 3.853 6.104 -10.781 1.00 91.81 90 ALA A C 1
ATOM 653 O O . ALA A 1 90 ? 2.836 6.797 -10.755 1.00 91.81 90 ALA A O 1
ATOM 654 N N . MET A 1 91 ? 4.290 5.446 -9.701 1.00 92.50 91 MET A N 1
ATOM 655 C CA . MET A 1 91 ? 3.617 5.517 -8.400 1.00 92.50 91 MET A CA 1
ATOM 656 C C . MET A 1 91 ? 3.643 6.932 -7.826 1.00 92.50 91 MET A C 1
ATOM 658 O O . MET A 1 91 ? 2.629 7.384 -7.300 1.00 92.50 91 MET A O 1
ATOM 662 N N . PHE A 1 92 ? 4.753 7.661 -7.966 1.00 93.75 92 PHE A N 1
ATOM 663 C CA . PHE A 1 92 ? 4.818 9.059 -7.539 1.00 93.75 92 PHE A CA 1
ATOM 664 C C . PHE A 1 92 ? 3.755 9.919 -8.238 1.00 93.75 92 PHE A C 1
ATOM 666 O O . PHE A 1 92 ? 2.978 10.603 -7.571 1.00 93.75 92 PHE A O 1
ATOM 673 N N . VAL A 1 93 ? 3.668 9.833 -9.570 1.00 95.62 93 VAL A N 1
ATOM 674 C CA . VAL A 1 93 ? 2.667 10.582 -10.349 1.00 95.62 93 VAL A CA 1
ATOM 675 C C . VAL A 1 93 ? 1.249 10.154 -9.973 1.00 95.62 93 VAL A C 1
ATOM 677 O O . VAL A 1 93 ? 0.395 11.010 -9.746 1.00 95.62 93 VAL A O 1
ATOM 680 N N . LEU A 1 94 ? 0.999 8.846 -9.855 1.00 94.00 94 LEU A N 1
ATOM 681 C CA . LEU A 1 94 ? -0.300 8.311 -9.452 1.00 94.00 94 LEU A CA 1
ATOM 682 C C . LEU A 1 94 ? -0.744 8.885 -8.103 1.00 94.00 94 LEU A C 1
ATOM 684 O O . LEU A 1 94 ? -1.868 9.367 -7.992 1.00 94.00 94 LEU A O 1
ATOM 688 N N . PHE A 1 95 ? 0.122 8.869 -7.087 1.00 94.62 95 PHE A N 1
ATOM 689 C CA . PHE A 1 95 ? -0.243 9.361 -5.761 1.00 94.62 95 PHE A CA 1
ATOM 690 C C . PHE A 1 95 ? -0.439 10.874 -5.710 1.00 94.62 95 PHE A C 1
ATOM 692 O O . PHE A 1 95 ? -1.314 11.323 -4.974 1.00 94.62 95 PHE A O 1
ATOM 699 N N . GLU A 1 96 ? 0.285 11.664 -6.504 1.00 95.31 96 GLU A N 1
ATOM 700 C CA . GLU A 1 96 ? -0.000 13.100 -6.603 1.00 95.31 96 GLU A CA 1
ATOM 701 C C . GLU A 1 96 ? -1.352 13.366 -7.280 1.00 95.31 96 GLU A C 1
ATOM 703 O O . GLU A 1 96 ? -2.099 14.231 -6.826 1.00 95.31 96 GLU A O 1
ATOM 708 N N . VAL A 1 97 ? -1.728 12.579 -8.295 1.00 95.62 97 VAL A N 1
ATOM 709 C CA . VAL A 1 97 ? -3.069 12.659 -8.901 1.00 95.62 97 VAL A CA 1
ATOM 710 C C . VAL A 1 97 ? -4.154 12.222 -7.913 1.00 95.62 97 VAL A C 1
ATOM 712 O O . VAL A 1 97 ? -5.194 12.868 -7.832 1.00 95.62 97 VAL A O 1
ATOM 715 N N . VAL A 1 98 ? -3.921 11.171 -7.122 1.00 93.94 98 VAL A N 1
ATOM 716 C CA . VAL A 1 98 ? -4.852 10.747 -6.061 1.00 93.94 98 VAL A CA 1
ATOM 717 C C . VAL A 1 98 ? -5.023 11.850 -5.020 1.00 93.94 98 VAL A C 1
ATOM 719 O O . VAL A 1 98 ? -6.148 12.164 -4.654 1.00 93.94 98 VAL A O 1
ATOM 722 N N . VAL A 1 99 ? -3.933 12.475 -4.572 1.00 94.50 99 VAL A N 1
ATOM 723 C CA . VAL A 1 99 ? -3.993 13.616 -3.648 1.00 94.50 99 VAL A CA 1
ATOM 724 C C . VAL A 1 99 ? -4.782 14.769 -4.263 1.00 94.50 99 VAL A C 1
ATOM 726 O O . VAL A 1 99 ? -5.618 15.341 -3.577 1.00 94.50 99 VAL A O 1
ATOM 729 N N . TYR A 1 100 ? -4.572 15.076 -5.546 1.00 94.12 100 TYR A N 1
ATOM 730 C CA . TYR A 1 100 ? -5.342 16.098 -6.257 1.00 94.12 100 TYR A CA 1
ATOM 731 C C . TYR A 1 100 ? -6.845 15.784 -6.312 1.00 94.12 100 TYR A C 1
ATOM 733 O O . TYR A 1 100 ? -7.649 16.689 -6.162 1.00 94.12 100 TYR A O 1
ATOM 741 N N . GLN A 1 101 ? -7.230 14.517 -6.485 1.00 95.38 101 GLN A N 1
ATOM 742 C CA . GLN A 1 101 ? -8.637 14.089 -6.505 1.00 95.38 101 GLN A CA 1
ATOM 743 C C . GLN A 1 101 ? -9.302 14.074 -5.118 1.00 95.38 101 GLN A C 1
ATOM 745 O O . GLN A 1 101 ? -10.525 14.012 -5.027 1.00 95.38 101 GLN A O 1
ATOM 750 N N . LEU A 1 102 ? -8.512 14.069 -4.042 1.00 91.69 102 LEU A N 1
ATOM 751 C CA . LEU A 1 102 ? -9.008 14.079 -2.662 1.00 91.69 102 LEU A CA 1
ATOM 752 C C . LEU A 1 102 ? -9.229 15.497 -2.107 1.00 91.69 102 LEU A C 1
ATOM 754 O O . LEU A 1 102 ? -9.765 15.617 -1.004 1.00 91.69 102 LEU A O 1
ATOM 758 N N . VAL A 1 103 ? -8.793 16.533 -2.832 1.00 85.56 103 VAL A N 1
ATOM 759 C CA . VAL A 1 103 ? -9.004 17.959 -2.518 1.00 85.56 103 VAL A CA 1
ATOM 760 C C . VAL A 1 103 ? -10.233 18.469 -3.255 1.00 85.56 103 VAL A C 1
ATOM 762 O O . VAL A 1 103 ? -11.048 19.152 -2.599 1.00 85.56 103 VAL A O 1
#

InterPro domains:
  IPR017552 3-hexulose-6-phosphate isomerase [PTHR43443] (1-66)
  IPR046348 SIS domain superfamily [SSF53697] (1-62)

Solvent-accessible surface area (backbone atoms only — not comparable to full-atom values): 6557 Å² total; per-residue (Å²): 109,71,58,44,75,72,69,43,93,73,73,54,92,90,44,95,83,49,71,86,82,41,52,89,40,73,48,79,45,84,29,59,55,38,36,50,74,68,59,51,51,51,51,51,54,39,47,76,46,53,21,44,78,46,77,49,49,81,30,87,86,44,70,43,78,76,61,98,60,95,75,78,96,66,89,73,72,76,76,91,49,70,83,62,52,59,57,55,54,50,50,53,54,52,51,53,52,51,54,59,74,75,108

pLDDT: mean 82.76, std 17.54, range [39.56, 96.94]